Protein AF-X7Z4W5-F1 (afdb_monomer_lite)

Organism: NCBI:txid1299334

pLDDT: mean 89.05, std 16.78, range [39.19, 98.62]

Foldseek 3Di:
DDPDDPPQPLLRVLLVCPLVVVDDLVRQVVVLVVCCVVPNDVVSVVSVVSNVVSVVVSVVVVVVVVVVVD

InterPro domains:
  IPR029032 AhpD-like [G3DSA:1.20.1290.10] (1-67)
  IPR029032 AhpD-like [SSF69118] (3-53)

Sequence (70 aa):
MAFQDAPIPIMSHVYAALKSRDVSFDEMDEVALHFAAYYGWPKASHLSQVIAEQKQRVLDEWRAEDTVHF

Secondary structure (DSSP, 8-state):
-------S-HHHHHHHHHHHTSS-HHHHHHHHHHHHHHH-HHHHHHHHHHHHHHHHHHHHHHHHHHHHT-

Structure (mmCIF, N/CA/C/O backbone):
data_AF-X7Z4W5-F1
#
_entry.id   AF-X7Z4W5-F1
#
loop_
_atom_site.group_PDB
_atom_site.id
_atom_site.type_symbol
_atom_site.label_atom_id
_atom_site.label_alt_id
_atom_site.label_comp_id
_atom_site.label_asym_id
_atom_site.label_entity_id
_atom_site.label_seq_id
_atom_site.pdbx_PDB_ins_code
_atom_site.Cartn_x
_atom_site.Cartn_y
_atom_site.Cartn_z
_atom_site.occupancy
_atom_site.B_iso_or_equiv
_atom_site.auth_seq_id
_atom_site.auth_comp_id
_atom_site.auth_asym_id
_atom_site.auth_atom_id
_atom_site.pdbx_PDB_model_num
ATOM 1 N N . MET A 1 1 ? 20.243 15.012 -13.264 1.00 39.19 1 MET A N 1
ATOM 2 C CA . MET A 1 1 ? 18.788 14.816 -13.092 1.00 39.19 1 MET A CA 1
ATOM 3 C C . MET A 1 1 ? 18.568 14.343 -11.667 1.00 39.19 1 MET A C 1
ATOM 5 O O . MET A 1 1 ? 19.064 13.278 -11.327 1.00 39.19 1 MET A O 1
ATOM 9 N N . ALA A 1 2 ? 17.964 15.174 -10.818 1.00 40.41 2 ALA A N 1
ATOM 10 C CA . ALA A 1 2 ? 17.754 14.852 -9.410 1.00 40.41 2 ALA A CA 1
ATOM 11 C C . ALA A 1 2 ? 16.563 13.892 -9.280 1.00 40.41 2 ALA A C 1
ATOM 13 O O . ALA A 1 2 ? 15.420 14.277 -9.490 1.00 40.41 2 ALA A O 1
ATOM 14 N N . PHE A 1 3 ? 16.857 12.633 -8.963 1.00 47.53 3 PHE A N 1
ATOM 15 C CA . PHE A 1 3 ? 15.897 11.610 -8.532 1.00 47.53 3 PHE A CA 1
ATOM 16 C C . PHE A 1 3 ? 15.591 11.756 -7.023 1.00 47.53 3 PHE A C 1
ATOM 18 O O . PHE A 1 3 ? 15.392 10.778 -6.315 1.00 47.53 3 PHE A O 1
ATOM 25 N N . GLN A 1 4 ? 15.656 12.973 -6.486 1.00 49.44 4 GLN A N 1
ATOM 26 C CA . GLN A 1 4 ? 15.591 13.228 -5.049 1.00 49.44 4 GLN A CA 1
ATOM 27 C C . GLN A 1 4 ? 14.439 14.188 -4.755 1.00 49.44 4 GLN A C 1
ATOM 29 O O . GLN A 1 4 ? 14.318 15.220 -5.409 1.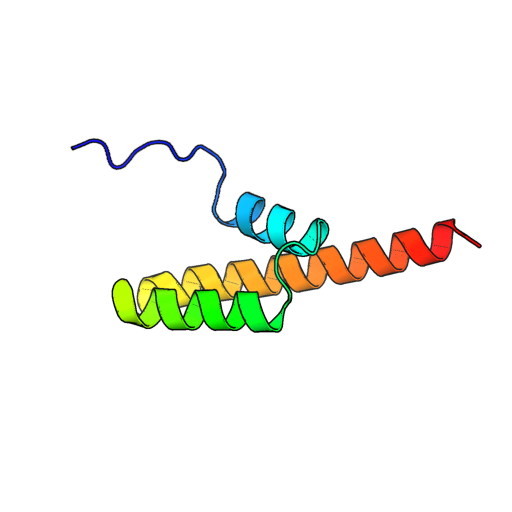00 49.44 4 GLN A O 1
ATOM 34 N N . ASP A 1 5 ? 13.633 13.796 -3.766 1.00 48.62 5 ASP A N 1
ATOM 3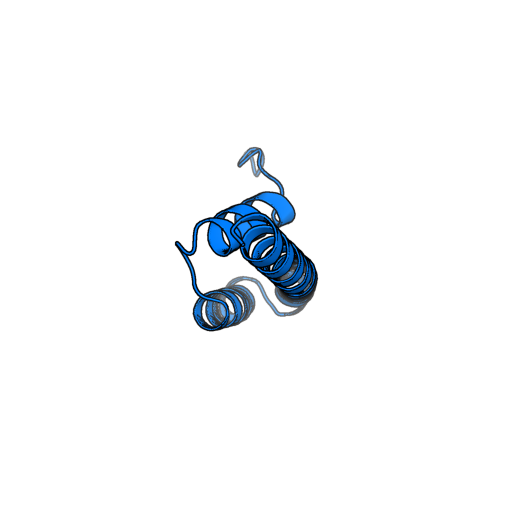5 C CA . ASP A 1 5 ? 12.656 14.597 -3.021 1.00 48.62 5 ASP A CA 1
ATOM 36 C C . ASP A 1 5 ? 11.207 14.674 -3.533 1.00 48.62 5 ASP A C 1
ATOM 38 O O . ASP A 1 5 ? 10.647 15.7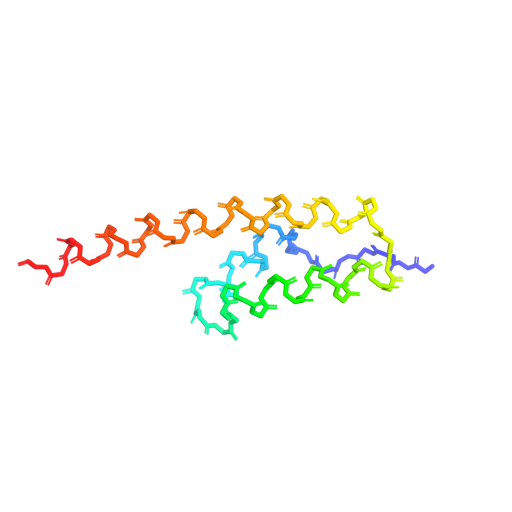46 -3.745 1.00 48.62 5 ASP A O 1
ATOM 42 N N . ALA A 1 6 ? 10.523 13.523 -3.535 1.00 48.66 6 ALA A N 1
ATOM 43 C CA . ALA A 1 6 ? 9.256 13.457 -2.794 1.00 48.66 6 ALA A CA 1
ATOM 44 C C . ALA A 1 6 ? 9.613 12.984 -1.359 1.00 48.66 6 ALA A C 1
ATOM 46 O O . ALA A 1 6 ? 9.870 11.794 -1.172 1.00 48.66 6 ALA A O 1
ATOM 47 N N . PRO A 1 7 ? 9.729 13.881 -0.357 1.00 47.50 7 PRO A N 1
ATOM 48 C CA . PRO A 1 7 ? 10.368 13.617 0.949 1.00 47.50 7 PRO A CA 1
ATOM 49 C C . PRO A 1 7 ? 9.593 12.712 1.921 1.00 47.50 7 PRO A C 1
ATOM 51 O O . PRO A 1 7 ? 9.842 12.724 3.124 1.00 47.50 7 PRO A O 1
ATOM 54 N N . ILE A 1 8 ? 8.608 11.964 1.442 1.00 55.53 8 ILE A N 1
ATOM 55 C CA . ILE A 1 8 ? 7.649 11.242 2.269 1.00 55.53 8 ILE A CA 1
ATOM 56 C C . ILE A 1 8 ? 7.818 9.771 1.860 1.00 55.53 8 ILE A C 1
ATOM 58 O O . ILE A 1 8 ? 7.442 9.412 0.746 1.00 55.53 8 ILE A O 1
ATOM 62 N N . PRO A 1 9 ? 8.485 8.914 2.657 1.00 82.75 9 PRO A N 1
ATOM 63 C CA . PRO A 1 9 ? 8.779 7.533 2.261 1.00 82.75 9 PRO A CA 1
ATOM 64 C C . PRO A 1 9 ? 7.527 6.798 1.745 1.00 82.75 9 PRO A C 1
ATOM 66 O O . PRO A 1 9 ? 6.416 7.092 2.191 1.00 82.75 9 PRO A O 1
ATOM 69 N N . ILE A 1 10 ? 7.701 5.815 0.842 1.00 85.19 10 ILE A N 1
ATOM 70 C CA . ILE A 1 10 ? 6.612 4.968 0.292 1.00 85.19 10 ILE A CA 1
ATOM 71 C C . ILE A 1 10 ? 5.650 4.526 1.410 1.00 85.19 10 ILE A C 1
ATOM 73 O O . ILE A 1 10 ? 4.438 4.643 1.262 1.00 85.19 10 ILE A O 1
ATOM 77 N N . MET A 1 11 ? 6.201 4.145 2.568 1.00 91.69 11 MET A N 1
ATOM 78 C CA . MET A 1 11 ? 5.469 3.850 3.806 1.00 91.69 11 MET A CA 1
ATOM 79 C C . MET A 1 11 ? 4.441 4.923 4.185 1.00 91.69 11 MET A C 1
ATOM 81 O O . MET A 1 11 ? 3.269 4.618 4.368 1.00 91.69 11 MET A O 1
ATOM 85 N N . SER A 1 12 ? 4.873 6.177 4.322 1.00 92.06 12 SER A N 1
ATOM 86 C CA . SER A 1 12 ? 4.019 7.275 4.781 1.00 92.06 12 SER A CA 1
ATOM 87 C C . SER A 1 12 ? 2.972 7.691 3.755 1.00 92.06 12 SER A C 1
ATOM 89 O O . SER A 1 12 ? 1.873 8.048 4.162 1.00 92.06 12 SER A O 1
ATOM 91 N N . HIS A 1 13 ? 3.261 7.611 2.452 1.00 94.31 13 HIS A N 1
ATOM 92 C CA . HIS A 1 13 ? 2.254 7.888 1.424 1.00 94.31 13 HIS A CA 1
ATOM 93 C C . HIS A 1 13 ? 1.188 6.795 1.355 1.00 94.31 13 HIS A C 1
ATOM 95 O O . HIS A 1 13 ? 0.002 7.112 1.330 1.00 94.31 13 HIS A O 1
ATOM 101 N N . VAL A 1 14 ? 1.600 5.524 1.390 1.00 96.56 14 VAL A N 1
ATOM 102 C CA . VAL A 1 14 ? 0.670 4.389 1.435 1.00 96.56 14 VAL A CA 1
ATOM 103 C C . VAL A 1 14 ? -0.177 4.455 2.705 1.00 96.56 14 VAL A C 1
ATOM 105 O O . VAL A 1 14 ? -1.397 4.362 2.630 1.00 96.56 14 VAL A O 1
ATOM 108 N N . TYR A 1 15 ? 0.445 4.691 3.863 1.00 96.75 15 TYR A N 1
ATOM 109 C CA . TYR A 1 15 ? -0.274 4.867 5.124 1.00 96.75 15 TYR A CA 1
ATOM 110 C C . TYR A 1 15 ? -1.288 6.006 5.050 1.00 96.75 15 TYR A C 1
ATOM 112 O O . TYR A 1 15 ? -2.447 5.797 5.390 1.00 96.75 15 TYR A O 1
ATOM 120 N N . ALA A 1 16 ? -0.868 7.196 4.608 1.00 96.44 16 ALA A N 1
ATOM 121 C CA . ALA A 1 16 ? -1.739 8.363 4.556 1.00 96.44 16 ALA A CA 1
ATOM 122 C C . ALA A 1 16 ? -2.950 8.109 3.651 1.00 96.44 16 ALA A C 1
ATOM 124 O O . ALA A 1 16 ? -4.067 8.325 4.104 1.00 96.44 16 ALA A O 1
ATOM 125 N N . ALA A 1 17 ? -2.728 7.581 2.441 1.00 97.44 17 ALA A N 1
ATOM 126 C CA . ALA A 1 17 ? -3.786 7.284 1.476 1.00 97.44 17 ALA A CA 1
ATOM 127 C C . ALA A 1 17 ? -4.798 6.249 1.997 1.00 97.44 17 ALA A C 1
ATOM 129 O O . ALA A 1 17 ? -6.003 6.411 1.812 1.00 97.44 17 ALA A O 1
ATOM 130 N N . LEU A 1 18 ? -4.319 5.204 2.684 1.00 98.06 18 LEU A N 1
ATOM 131 C CA . LEU A 1 18 ? -5.193 4.194 3.283 1.00 98.06 18 LEU A CA 1
ATOM 132 C C . LEU A 1 18 ? -5.932 4.738 4.512 1.00 98.06 18 LEU A C 1
ATOM 134 O O . LEU A 1 18 ? -7.134 4.527 4.652 1.00 98.06 18 LEU A O 1
ATOM 138 N N . LYS A 1 19 ? -5.238 5.456 5.405 1.00 97.75 19 LYS A N 1
ATOM 139 C CA . LYS A 1 19 ? -5.808 5.990 6.651 1.00 97.75 19 LYS A CA 1
ATOM 140 C C . LYS A 1 19 ? -6.894 7.030 6.384 1.00 97.75 19 LYS A C 1
ATOM 142 O O . LYS A 1 19 ? -7.911 7.019 7.079 1.00 97.75 19 LYS A O 1
ATOM 147 N N . SER A 1 20 ? -6.685 7.906 5.399 1.00 97.00 20 SER A N 1
ATOM 148 C CA . SER A 1 20 ? -7.668 8.912 4.979 1.00 97.00 20 SER A CA 1
ATOM 149 C C . SER A 1 20 ? -8.841 8.316 4.202 1.00 97.00 20 SER A C 1
ATOM 151 O O . SER A 1 20 ? -9.876 8.969 4.099 1.00 97.00 20 SER A O 1
ATOM 153 N N . ARG A 1 21 ? -8.712 7.071 3.716 1.00 97.19 21 ARG A N 1
ATOM 154 C CA . ARG A 1 21 ? -9.643 6.419 2.781 1.00 97.19 21 ARG A CA 1
ATOM 155 C C . ARG A 1 21 ? -9.728 7.125 1.422 1.00 97.19 21 ARG A C 1
ATOM 157 O O . ARG A 1 21 ? -10.708 6.936 0.710 1.00 97.19 21 ARG A O 1
ATOM 164 N N . ASP A 1 22 ? -8.702 7.897 1.054 1.00 97.75 22 ASP A N 1
ATOM 165 C CA . ASP A 1 22 ? -8.584 8.473 -0.295 1.00 97.75 22 ASP A CA 1
ATOM 166 C C . ASP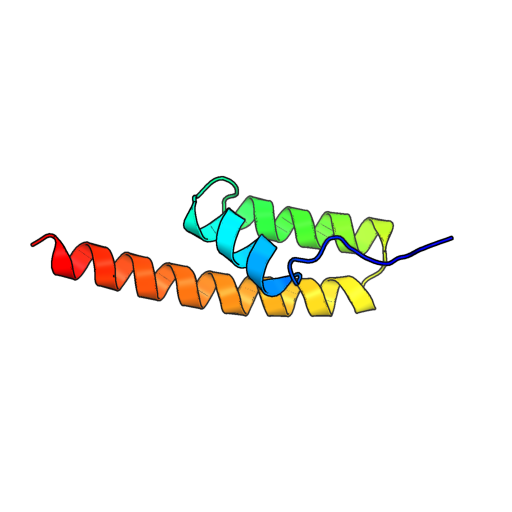 A 1 22 ? -8.362 7.385 -1.354 1.00 97.75 22 ASP A C 1
ATOM 168 O O . ASP A 1 22 ? -8.671 7.586 -2.526 1.00 97.75 22 ASP A O 1
ATOM 172 N N . VAL A 1 23 ? -7.809 6.240 -0.935 1.00 97.75 23 VAL A N 1
ATOM 173 C CA . VAL A 1 23 ? -7.614 5.043 -1.755 1.00 97.75 23 VAL A CA 1
ATOM 174 C C . VAL A 1 23 ? -8.075 3.827 -0.955 1.00 97.75 23 VAL A C 1
ATOM 176 O O . VAL A 1 23 ? -7.671 3.632 0.195 1.00 97.75 23 VAL A O 1
ATOM 179 N N . SER A 1 24 ? -8.927 3.001 -1.556 1.00 98.31 24 SER A N 1
ATOM 180 C CA . SER A 1 24 ? -9.356 1.725 -0.983 1.00 98.31 24 SER A CA 1
ATOM 181 C C . SER A 1 24 ? -8.233 0.682 -1.008 1.00 98.31 24 SER A C 1
ATOM 183 O O . SER A 1 24 ? -7.213 0.834 -1.679 1.00 98.31 24 SER A O 1
ATOM 185 N N . PHE A 1 25 ? -8.406 -0.418 -0.271 1.00 98.25 25 PHE A N 1
ATOM 186 C CA . PHE A 1 25 ? -7.412 -1.494 -0.288 1.00 98.25 25 PHE A CA 1
ATOM 187 C C . PHE A 1 25 ? -7.253 -2.126 -1.672 1.00 98.25 25 PHE A C 1
ATOM 189 O O . PHE A 1 25 ? -6.124 -2.396 -2.067 1.00 98.25 25 PHE A O 1
ATOM 196 N N . ASP A 1 26 ? -8.351 -2.310 -2.402 1.00 98.44 26 ASP A N 1
ATOM 197 C CA . ASP A 1 26 ? -8.317 -2.922 -3.731 1.00 98.44 26 ASP A CA 1
ATOM 198 C C . ASP A 1 26 ? -7.673 -1.969 -4.752 1.00 98.44 26 ASP A C 1
ATOM 200 O O . ASP A 1 26 ? -6.826 -2.386 -5.537 1.00 98.44 26 ASP A O 1
ATOM 204 N N . GLU A 1 27 ? -7.965 -0.664 -4.679 1.00 98.62 27 GLU A N 1
ATOM 205 C CA . GLU A 1 27 ? -7.285 0.342 -5.510 1.00 98.62 27 GLU A CA 1
ATOM 206 C C . GLU A 1 27 ? -5.780 0.416 -5.201 1.00 98.62 27 GLU A C 1
ATOM 208 O O . GLU A 1 27 ? -4.969 0.622 -6.101 1.00 98.62 27 GLU A O 1
ATOM 213 N N . MET A 1 28 ? -5.369 0.214 -3.945 1.00 98.38 28 MET A N 1
ATOM 214 C CA . MET A 1 28 ? -3.950 0.167 -3.580 1.00 98.38 28 MET A CA 1
ATOM 215 C C . MET A 1 28 ? -3.252 -1.091 -4.131 1.00 98.38 28 MET A C 1
ATOM 217 O O . MET A 1 28 ? -2.097 -1.022 -4.563 1.00 98.38 28 MET A O 1
ATOM 221 N N . ASP A 1 29 ? -3.955 -2.224 -4.180 1.00 98.12 29 ASP A N 1
ATOM 222 C CA . ASP A 1 29 ? -3.468 -3.440 -4.838 1.00 98.12 29 ASP A CA 1
ATOM 223 C C . ASP A 1 29 ? -3.341 -3.226 -6.366 1.00 98.12 29 ASP A C 1
ATOM 225 O O . ASP A 1 29 ? -2.343 -3.627 -6.977 1.00 98.12 29 ASP A O 1
ATOM 229 N N . GLU A 1 30 ? -4.276 -2.498 -6.989 1.00 98.44 30 GLU A N 1
ATOM 230 C CA . GLU A 1 30 ? -4.169 -2.076 -8.395 1.00 98.44 30 GLU A CA 1
ATOM 231 C C . GLU A 1 30 ? -2.990 -1.121 -8.632 1.00 98.44 30 GLU A C 1
ATOM 233 O O . GLU A 1 30 ? -2.260 -1.273 -9.616 1.00 98.44 30 GLU A O 1
ATOM 238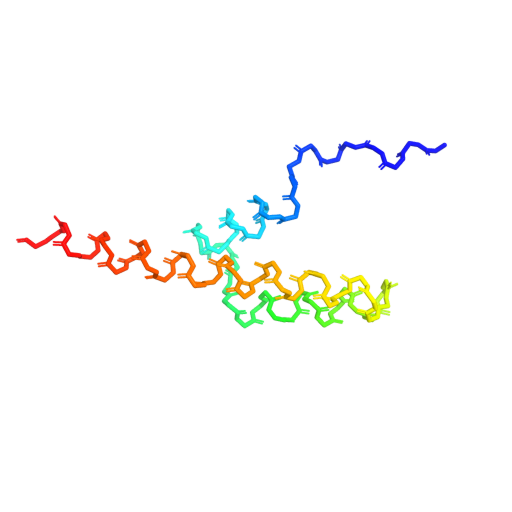 N N . VAL A 1 31 ? -2.721 -0.185 -7.715 1.00 97.75 31 VAL A N 1
ATOM 239 C CA . VAL A 1 31 ? -1.525 0.674 -7.771 1.00 97.75 31 VAL A CA 1
ATOM 240 C C . VAL A 1 31 ? -0.255 -0.174 -7.828 1.00 97.75 31 VAL A C 1
ATOM 242 O O . VAL A 1 31 ? 0.623 0.109 -8.647 1.00 97.75 31 VAL A O 1
ATOM 245 N N . ALA A 1 32 ? -0.150 -1.239 -7.027 1.00 97.75 32 ALA A N 1
ATOM 246 C CA . ALA A 1 32 ? 0.995 -2.147 -7.074 1.00 97.75 32 ALA A CA 1
ATOM 247 C C . ALA A 1 32 ? 1.114 -2.876 -8.423 1.00 97.75 32 ALA A C 1
ATOM 249 O O . ALA A 1 32 ? 2.222 -3.007 -8.955 1.00 97.75 32 ALA A O 1
ATOM 250 N N . LEU A 1 33 ? -0.012 -3.296 -9.011 1.00 98.19 33 LEU A N 1
ATOM 251 C CA . LEU A 1 33 ? -0.045 -3.937 -10.328 1.00 98.19 33 LEU A CA 1
ATOM 252 C C . LEU A 1 33 ? 0.407 -2.983 -11.443 1.00 98.19 33 LEU A C 1
ATOM 254 O O . LEU A 1 33 ? 1.271 -3.333 -12.251 1.00 98.19 33 LEU A O 1
ATOM 258 N N . HIS A 1 34 ? -0.121 -1.758 -11.468 1.00 98.31 34 HIS A N 1
ATOM 259 C CA . HIS A 1 34 ? 0.305 -0.727 -12.416 1.00 98.31 34 HIS A CA 1
ATOM 260 C C . HIS A 1 34 ? 1.785 -0.382 -12.228 1.00 98.31 34 HIS A C 1
ATOM 262 O O . HIS A 1 34 ? 2.537 -0.268 -13.198 1.00 98.31 34 HIS A O 1
ATOM 268 N N . PHE A 1 35 ? 2.239 -0.286 -10.980 1.00 96.69 35 PHE A N 1
ATOM 269 C CA . PHE A 1 35 ? 3.639 -0.040 -10.672 1.00 96.69 35 PHE A CA 1
ATOM 270 C C . PHE A 1 35 ? 4.545 -1.168 -11.191 1.00 96.69 35 PHE A C 1
ATOM 272 O O . PHE A 1 35 ? 5.601 -0.890 -11.761 1.00 96.69 35 PHE A O 1
ATOM 279 N N . ALA A 1 36 ? 4.121 -2.431 -11.079 1.00 97.56 36 ALA A N 1
ATOM 280 C CA . ALA A 1 36 ? 4.827 -3.571 -11.664 1.00 97.56 36 ALA A CA 1
ATOM 281 C C . ALA A 1 36 ? 4.905 -3.483 -13.193 1.00 97.56 36 ALA A C 1
ATOM 283 O O . ALA A 1 36 ? 5.966 -3.749 -13.762 1.00 97.56 36 ALA A O 1
ATOM 284 N N . ALA A 1 37 ? 3.818 -3.071 -13.850 1.00 98.12 37 ALA A N 1
ATOM 285 C CA . ALA A 1 37 ? 3.769 -2.929 -15.303 1.00 98.12 37 ALA A CA 1
ATOM 286 C C . ALA A 1 37 ? 4.754 -1.868 -15.827 1.00 98.12 37 ALA A C 1
ATOM 288 O O . ALA A 1 37 ? 5.389 -2.083 -16.858 1.00 98.12 37 ALA A O 1
ATOM 289 N N . TYR A 1 38 ? 4.921 -0.751 -15.110 1.00 97.12 38 TYR A N 1
ATOM 290 C CA . TYR A 1 38 ? 5.797 0.348 -15.539 1.00 97.12 38 TYR A CA 1
ATOM 291 C C . TYR A 1 38 ? 7.242 0.244 -15.037 1.00 97.12 38 TYR A C 1
ATOM 293 O O . TYR A 1 38 ? 8.165 0.660 -15.737 1.00 97.12 38 TYR A O 1
ATOM 301 N N . TYR A 1 39 ? 7.456 -0.296 -13.837 1.00 94.06 39 TYR A N 1
ATOM 302 C CA . TYR A 1 39 ? 8.753 -0.256 -13.148 1.00 94.06 39 TYR A CA 1
ATOM 303 C C . TYR A 1 39 ? 9.326 -1.639 -12.815 1.00 94.06 39 TYR A C 1
ATOM 305 O O . TYR A 1 39 ? 10.441 -1.735 -12.291 1.00 94.06 39 TYR A O 1
ATOM 313 N N . GLY A 1 40 ? 8.599 -2.704 -13.153 1.00 95.44 40 GLY A N 1
ATOM 314 C CA . GLY A 1 40 ? 9.014 -4.089 -12.992 1.00 95.44 40 GLY A CA 1
ATOM 315 C C . GLY A 1 40 ? 8.711 -4.678 -11.614 1.00 95.44 40 GLY A C 1
ATOM 316 O O . GLY A 1 40 ? 8.699 -4.001 -10.581 1.00 95.44 40 GLY A O 1
ATOM 317 N N . TRP A 1 41 ? 8.541 -6.000 -11.603 1.00 95.50 41 TRP A N 1
ATOM 318 C CA . TRP A 1 41 ? 8.219 -6.787 -10.413 1.00 95.50 41 TRP A CA 1
ATOM 319 C C . TRP A 1 41 ? 9.160 -6.585 -9.219 1.00 95.50 41 TRP A C 1
ATOM 321 O O . TRP A 1 41 ? 8.639 -6.440 -8.121 1.00 95.50 41 TRP A O 1
ATOM 331 N N . PRO A 1 42 ? 10.501 -6.486 -9.359 1.00 94.00 42 PRO A N 1
ATOM 332 C CA . PRO A 1 42 ? 11.375 -6.337 -8.191 1.00 94.00 42 PRO A CA 1
ATOM 333 C C . PRO A 1 42 ? 11.048 -5.115 -7.321 1.00 94.00 42 PRO A C 1
ATOM 335 O O . PRO A 1 42 ? 11.105 -5.195 -6.097 1.00 94.00 42 PRO A O 1
ATOM 338 N N . LYS A 1 43 ? 10.677 -3.985 -7.940 1.00 89.31 43 LYS A N 1
ATOM 339 C CA . LYS A 1 43 ? 10.291 -2.774 -7.201 1.00 89.31 43 LYS A CA 1
ATOM 340 C C . LYS A 1 43 ? 8.850 -2.866 -6.693 1.00 89.31 43 LYS A C 1
ATOM 342 O O . LYS A 1 43 ? 8.572 -2.426 -5.581 1.00 89.31 43 LYS A O 1
ATOM 347 N N . ALA A 1 44 ? 7.954 -3.464 -7.475 1.00 95.62 44 ALA A N 1
ATOM 348 C CA . ALA A 1 44 ? 6.568 -3.672 -7.069 1.00 95.62 44 ALA A CA 1
ATOM 349 C C . ALA A 1 44 ? 6.426 -4.643 -5.891 1.00 95.62 44 ALA A C 1
ATOM 351 O O . ALA A 1 44 ? 5.561 -4.439 -5.047 1.00 95.62 44 ALA A O 1
ATOM 352 N N . SER A 1 45 ? 7.300 -5.646 -5.772 1.00 95.94 45 SER A N 1
ATOM 353 C CA . SER A 1 45 ? 7.326 -6.541 -4.611 1.00 95.94 45 SER A CA 1
ATOM 354 C C . SER A 1 45 ? 7.620 -5.779 -3.320 1.00 95.94 45 SER A C 1
ATOM 356 O O . SER A 1 45 ? 6.977 -6.030 -2.305 1.00 95.94 45 SER A O 1
ATOM 358 N N . HIS A 1 46 ? 8.538 -4.804 -3.364 1.00 94.19 46 HIS A N 1
ATOM 359 C CA . HIS A 1 46 ? 8.791 -3.933 -2.216 1.00 94.19 46 HIS A CA 1
ATOM 360 C C . HIS A 1 46 ? 7.559 -3.085 -1.878 1.00 94.19 46 HIS A C 1
ATOM 362 O O . HIS A 1 46 ? 7.137 -3.064 -0.727 1.00 94.19 46 HIS A O 1
ATOM 368 N N . LEU A 1 47 ? 6.938 -2.449 -2.875 1.00 95.94 47 LEU A N 1
ATOM 369 C CA . LEU A 1 47 ? 5.704 -1.682 -2.676 1.00 95.94 47 LEU A CA 1
ATOM 370 C C . LEU A 1 47 ? 4.572 -2.547 -2.091 1.00 95.94 47 LEU A C 1
ATOM 372 O O . LEU A 1 47 ? 3.912 -2.130 -1.147 1.00 95.94 47 LEU A O 1
ATOM 376 N N . SER A 1 48 ? 4.392 -3.770 -2.590 1.00 97.69 48 SER A N 1
ATOM 377 C CA . SER A 1 48 ? 3.361 -4.706 -2.120 1.00 97.69 48 SER A CA 1
ATOM 378 C C . SER A 1 48 ? 3.562 -5.094 -0.654 1.00 97.69 48 SER A C 1
ATOM 380 O O . SER A 1 48 ? 2.598 -5.174 0.104 1.00 97.69 48 SER A O 1
ATOM 382 N N . GLN A 1 49 ? 4.816 -5.281 -0.225 1.00 97.38 49 GLN A N 1
ATOM 383 C CA . GLN A 1 49 ? 5.131 -5.519 1.184 1.00 97.38 49 GLN A CA 1
ATOM 384 C C . GLN A 1 49 ? 4.711 -4.323 2.051 1.00 97.38 49 GLN A C 1
ATOM 386 O O . GLN A 1 49 ? 4.040 -4.501 3.066 1.00 97.38 49 GLN A O 1
ATOM 391 N N . VAL A 1 50 ? 5.051 -3.105 1.624 1.00 96.81 50 VAL A N 1
ATOM 392 C CA . VAL A 1 50 ? 4.660 -1.877 2.328 1.00 96.81 50 VAL A CA 1
ATOM 393 C C . VAL A 1 50 ? 3.139 -1.744 2.428 1.00 96.81 50 VAL A C 1
ATOM 395 O O . VAL A 1 50 ? 2.619 -1.412 3.494 1.00 96.81 50 VAL A O 1
ATOM 398 N N . ILE A 1 51 ? 2.420 -2.030 1.341 1.00 98.06 51 ILE A N 1
ATOM 399 C CA . ILE A 1 51 ? 0.953 -2.015 1.302 1.00 98.06 51 ILE A CA 1
ATOM 400 C C . ILE A 1 51 ? 0.375 -2.987 2.327 1.00 98.06 51 ILE A C 1
ATOM 402 O O . ILE A 1 51 ? -0.484 -2.589 3.112 1.00 98.06 51 ILE A O 1
ATOM 406 N N . ALA A 1 52 ? 0.876 -4.222 2.383 1.00 98.25 52 ALA A N 1
ATOM 407 C CA . ALA A 1 52 ? 0.412 -5.214 3.348 1.00 98.25 52 ALA A CA 1
ATOM 408 C C . ALA A 1 52 ? 0.628 -4.755 4.802 1.00 98.25 52 ALA A C 1
ATOM 410 O O . ALA A 1 52 ? -0.287 -4.843 5.624 1.00 98.25 52 ALA A O 1
ATOM 411 N N . GLU A 1 53 ? 1.807 -4.207 5.109 1.00 97.88 53 GLU A N 1
ATOM 412 C CA . GLU A 1 53 ? 2.134 -3.688 6.441 1.00 97.88 53 GLU A CA 1
ATOM 413 C C . GLU A 1 53 ? 1.219 -2.519 6.842 1.00 97.88 53 GLU A C 1
ATOM 415 O O . GLU A 1 53 ? 0.707 -2.481 7.964 1.00 97.88 53 GLU A O 1
ATOM 420 N N . GLN A 1 54 ? 0.971 -1.570 5.932 1.00 97.94 54 GLN A N 1
ATOM 421 C CA . GLN A 1 54 ? 0.124 -0.412 6.237 1.00 97.94 54 GLN A CA 1
ATOM 422 C C . GLN A 1 54 ? -1.366 -0.762 6.279 1.00 97.94 54 GLN A C 1
ATOM 424 O O . GLN A 1 54 ? -2.080 -0.222 7.122 1.00 97.94 54 GLN A O 1
ATOM 429 N N . LYS A 1 55 ? -1.831 -1.702 5.449 1.00 98.25 55 LYS A N 1
ATOM 430 C CA . LYS A 1 55 ? -3.198 -2.242 5.502 1.00 98.25 55 LYS A CA 1
ATOM 431 C C . LYS A 1 55 ? -3.485 -2.854 6.869 1.00 98.25 55 LYS A C 1
ATOM 433 O O . LYS A 1 55 ? -4.494 -2.514 7.482 1.00 98.25 55 LYS A O 1
ATOM 438 N N . GLN A 1 56 ? -2.576 -3.688 7.380 1.00 98.50 56 GLN A N 1
ATOM 439 C CA . GLN A 1 56 ? -2.714 -4.275 8.714 1.00 98.50 56 GLN A CA 1
ATOM 440 C C . GLN A 1 56 ? -2.764 -3.196 9.801 1.00 98.50 56 GLN A C 1
ATOM 442 O O . GLN A 1 56 ? -3.669 -3.196 10.633 1.00 98.50 56 GLN A O 1
ATOM 447 N N . ARG A 1 57 ? -1.836 -2.234 9.755 1.00 97.69 57 ARG A N 1
ATOM 448 C CA . ARG A 1 57 ? -1.786 -1.135 10.723 1.00 97.69 57 ARG A CA 1
ATOM 449 C C . ARG A 1 57 ? -3.081 -0.319 10.753 1.00 97.69 57 ARG A C 1
ATOM 451 O O . ARG A 1 57 ? -3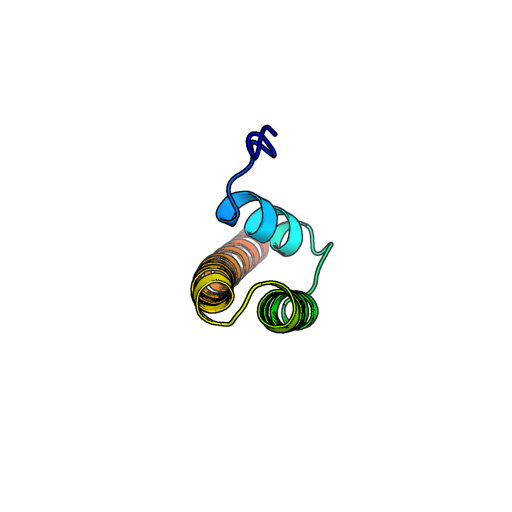.619 -0.073 11.826 1.00 97.69 57 ARG A O 1
ATOM 458 N N . VAL A 1 58 ? -3.577 0.107 9.593 1.00 98.19 58 VAL A N 1
ATOM 459 C CA . VAL A 1 58 ? -4.784 0.943 9.499 1.00 98.19 58 VAL A CA 1
ATOM 460 C C . VAL A 1 58 ? -6.023 0.177 9.972 1.00 98.19 58 VAL A C 1
ATOM 462 O O . VAL A 1 58 ? -6.861 0.758 10.657 1.00 98.19 58 VAL A O 1
ATOM 465 N N . LEU A 1 59 ? -6.115 -1.127 9.686 1.00 98.00 59 LEU A N 1
ATOM 466 C CA . LEU A 1 59 ? -7.183 -1.984 10.209 1.00 98.00 59 LEU A CA 1
ATOM 467 C C . LEU A 1 59 ? -7.177 -2.060 11.740 1.00 98.00 59 LEU A C 1
ATOM 469 O O . LEU A 1 59 ? -8.238 -1.978 12.361 1.00 98.00 59 LEU A O 1
ATOM 473 N N . ASP A 1 60 ? -6.001 -2.214 12.348 1.00 98.06 60 ASP A N 1
ATOM 474 C CA . ASP A 1 60 ? -5.875 -2.265 13.805 1.00 98.06 60 ASP A CA 1
ATOM 475 C C . ASP A 1 60 ? -6.216 -0.915 14.450 1.00 98.06 60 ASP A C 1
ATOM 477 O O . ASP A 1 60 ? -6.910 -0.876 15.467 1.00 98.06 60 ASP A O 1
ATOM 481 N N . GLU A 1 61 ? -5.799 0.194 13.836 1.00 97.31 61 GLU A N 1
ATOM 482 C CA . GLU A 1 61 ? -6.141 1.538 14.306 1.00 97.31 61 GLU A CA 1
ATOM 483 C C . GLU A 1 61 ? -7.641 1.835 14.183 1.00 97.31 61 GLU A C 1
ATOM 485 O O . GLU A 1 61 ? -8.227 2.341 15.134 1.00 97.31 61 GLU A O 1
ATOM 490 N N . TRP A 1 62 ? -8.285 1.495 13.061 1.00 95.50 62 TRP A N 1
ATOM 491 C CA . TRP A 1 62 ? -9.735 1.674 12.907 1.00 95.50 62 TRP A CA 1
ATOM 492 C C . TRP A 1 62 ? -10.518 0.857 13.938 1.00 95.50 62 TRP A C 1
ATOM 494 O O . TRP A 1 62 ? -11.442 1.375 14.555 1.00 95.50 62 TRP A O 1
ATOM 504 N N . ARG A 1 63 ? -10.102 -0.389 14.207 1.00 95.81 63 ARG A N 1
ATOM 505 C CA . ARG A 1 63 ? -10.712 -1.211 15.265 1.00 95.81 63 ARG A CA 1
ATOM 506 C C . ARG A 1 63 ? -10.564 -0.564 16.648 1.00 95.81 63 ARG A C 1
ATOM 508 O O . ARG A 1 63 ? -11.480 -0.638 17.470 1.00 95.81 63 ARG A O 1
ATOM 515 N N . ALA A 1 64 ? -9.406 0.034 16.927 1.00 95.06 64 ALA A N 1
ATOM 516 C CA . ALA A 1 64 ? -9.161 0.731 18.184 1.00 95.06 64 ALA A CA 1
ATOM 517 C C . ALA A 1 64 ? -10.011 2.007 18.308 1.00 95.06 64 ALA A C 1
ATOM 519 O O . ALA A 1 64 ? -10.592 2.232 19.365 1.00 95.06 64 ALA A O 1
ATOM 520 N N . GLU A 1 65 ? -10.129 2.798 17.238 1.00 91.94 65 GLU A N 1
ATOM 521 C CA . GLU A 1 65 ? -10.997 3.984 17.172 1.00 91.94 65 GLU A CA 1
ATOM 522 C C . GLU A 1 65 ? -12.459 3.616 17.439 1.00 91.94 65 GLU A C 1
ATOM 524 O O . GLU A 1 65 ? -13.085 4.221 18.307 1.00 91.94 65 GLU A O 1
ATOM 529 N N . ASP A 1 66 ? -12.969 2.568 16.784 1.00 88.38 66 ASP A N 1
ATOM 530 C CA . ASP A 1 66 ? -14.333 2.080 17.009 1.00 88.38 66 ASP A CA 1
ATOM 531 C C . ASP A 1 66 ? -14.560 1.743 18.488 1.00 88.38 66 ASP A C 1
ATOM 533 O O . ASP A 1 66 ? -15.576 2.119 19.059 1.00 88.38 66 ASP A O 1
ATOM 537 N N . THR A 1 67 ? -13.585 1.110 19.146 1.00 83.81 67 THR A N 1
ATOM 538 C CA . THR A 1 67 ? -13.677 0.726 20.567 1.00 83.81 67 THR A CA 1
ATOM 539 C C . THR A 1 67 ? -13.708 1.934 21.517 1.00 83.81 67 THR A C 1
ATOM 541 O O . THR A 1 67 ? -14.286 1.840 22.595 1.00 83.81 67 THR A O 1
ATOM 544 N N . VAL A 1 68 ? -13.097 3.064 21.143 1.00 77.06 68 VAL A N 1
ATOM 545 C CA . VAL A 1 68 ? -13.037 4.292 21.964 1.00 77.06 68 VAL A CA 1
ATOM 546 C C . VAL A 1 68 ? -14.313 5.137 21.841 1.00 77.06 68 VAL A C 1
ATOM 548 O O . VAL A 1 68 ? -14.572 5.992 22.687 1.00 77.06 68 VAL A O 1
ATOM 551 N N . HIS A 1 69 ? -15.118 4.912 20.802 1.00 67.50 69 HIS A N 1
ATOM 552 C CA . HIS A 1 69 ? -16.347 5.664 20.544 1.00 67.50 69 HIS A CA 1
ATOM 553 C C . HIS A 1 69 ? -17.622 5.040 21.153 1.00 67.50 69 HIS A C 1
ATOM 555 O O . HIS A 1 69 ? -18.712 5.565 20.910 1.00 67.50 69 HIS A O 1
ATOM 561 N N . PHE A 1 70 ? -17.496 3.980 21.963 1.00 52.69 70 PHE A N 1
ATOM 562 C CA . PHE A 1 70 ? -18.572 3.376 22.767 1.00 52.69 70 PHE A CA 1
ATOM 563 C C . PHE A 1 70 ? -18.432 3.717 24.256 1.00 52.69 70 PHE A C 1
ATOM 565 O O . PHE A 1 70 ? -19.487 3.815 24.925 1.00 52.69 70 PHE A O 1
#

Radius of gyration: 14.04 Å; chains: 1; bounding box: 37×22×38 Å